Protein AF-T0XVW8-F1 (afdb_monomer_lite)

Foldseek 3Di:
DPDPPDDDDDDDDDPVVSVVPDDPPPDDDDDDDAADAQPDDPPDFWDKADWDPPDPFDKDKDWAADDDDDDPDPPDDDDPDSHDPVDHTDIWIATPPTRITTGGPNHDSDPVD

InterPro domains:
  IPR017985 DNA methylase, N-4 cytosine-specific, conserved site [PS00093] (31-36)
  IPR029063 S-adenosyl-L-methionine-dependent methyltransferase superfamily [G3DSA:3.40.50.150] (9-111)
  IPR029063 S-adenosyl-L-methionine-dependent methyltransferase superfamily [SSF53335] (7-43)

Structure (mmCIF, N/CA/C/O backbone):
data_AF-T0XVW8-F1
#
_entry.id   AF-T0XVW8-F1
#
loop_
_atom_site.group_PDB
_atom_site.id
_atom_site.type_symbol
_atom_site.label_atom_id
_atom_site.label_alt_id
_atom_site.label_comp_id
_atom_site.label_asym_id
_atom_site.label_entity_id
_atom_site.label_seq_id
_atom_site.pdbx_PDB_ins_code
_atom_site.Cartn_x
_atom_site.Cartn_y
_atom_site.Cartn_z
_atom_site.occupancy
_atom_site.B_iso_or_equiv
_atom_site.auth_seq_id
_atom_site.auth_comp_id
_atom_site.auth_asym_id
_atom_site.auth_atom_id
_atom_site.pdbx_PDB_model_num
ATOM 1 N N . MET A 1 1 ? -5.877 11.618 31.790 1.00 39.66 1 MET A N 1
ATOM 2 C CA . MET A 1 1 ? -5.474 10.295 32.314 1.00 39.66 1 MET A CA 1
ATOM 3 C C . MET A 1 1 ? -6.175 9.259 31.453 1.00 39.66 1 MET A C 1
ATOM 5 O O . MET A 1 1 ? -7.395 9.309 31.389 1.00 39.66 1 MET A O 1
ATOM 9 N N . ILE A 1 2 ? -5.441 8.427 30.712 1.00 42.06 2 ILE A N 1
ATOM 10 C CA . ILE A 1 2 ? -6.050 7.392 29.857 1.00 42.06 2 ILE A CA 1
ATOM 11 C C . ILE A 1 2 ? -6.655 6.317 30.788 1.00 42.06 2 ILE A C 1
ATOM 13 O O . ILE A 1 2 ? -5.951 5.895 31.713 1.00 42.06 2 ILE A O 1
ATOM 17 N N . PRO A 1 3 ? -7.933 5.916 30.634 1.00 46.53 3 PRO A N 1
ATOM 18 C CA . PRO A 1 3 ? -8.576 4.950 31.527 1.00 46.53 3 PRO A CA 1
ATOM 19 C C . PRO A 1 3 ? -7.863 3.590 31.513 1.00 46.53 3 PRO A C 1
ATOM 21 O O . PRO A 1 3 ? -7.480 3.091 30.459 1.00 46.53 3 PRO A O 1
ATOM 24 N N . ARG A 1 4 ? -7.698 2.977 32.692 1.00 55.66 4 ARG A N 1
ATOM 25 C CA . ARG A 1 4 ? -6.937 1.729 32.923 1.00 55.66 4 ARG A CA 1
ATOM 26 C C . ARG A 1 4 ? -7.701 0.432 32.594 1.00 55.66 4 ARG A C 1
ATOM 28 O O . ARG A 1 4 ? -7.267 -0.636 33.005 1.00 55.66 4 ARG A O 1
ATOM 35 N N . THR A 1 5 ? -8.829 0.516 31.895 1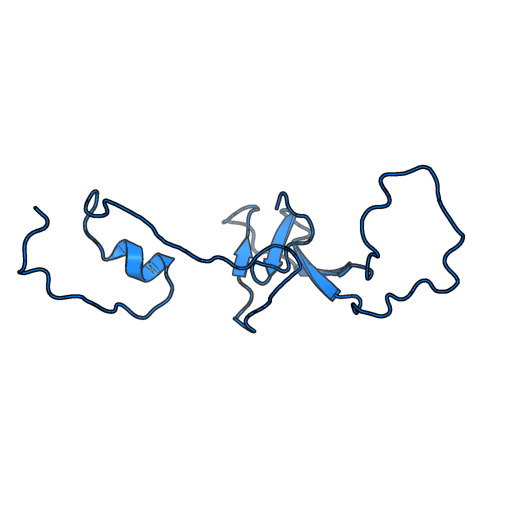.00 61.09 5 THR A N 1
ATOM 36 C CA . THR A 1 5 ? -9.750 -0.612 31.644 1.00 61.09 5 THR A CA 1
ATOM 37 C C . THR A 1 5 ? -10.065 -0.793 30.157 1.00 61.09 5 THR A C 1
ATOM 39 O O . THR A 1 5 ? -11.190 -1.128 29.802 1.00 61.09 5 THR A O 1
ATOM 42 N N . LEU A 1 6 ? -9.110 -0.504 29.271 1.00 58.84 6 LEU A N 1
ATOM 43 C CA . LEU A 1 6 ? -9.229 -0.879 27.862 1.00 58.84 6 LEU A CA 1
ATOM 44 C C . LEU A 1 6 ? -8.633 -2.276 27.700 1.00 58.84 6 LEU A C 1
ATOM 46 O O . LEU A 1 6 ? -7.418 -2.427 27.818 1.00 58.84 6 LEU A O 1
ATOM 50 N N . ASP A 1 7 ? -9.475 -3.276 27.447 1.00 75.25 7 ASP A N 1
ATOM 51 C CA . ASP A 1 7 ? -9.013 -4.596 27.025 1.00 75.25 7 ASP A CA 1
ATOM 52 C C . ASP A 1 7 ? -8.459 -4.474 25.594 1.00 75.25 7 ASP A C 1
ATOM 54 O O . ASP A 1 7 ? -9.215 -4.152 24.671 1.00 75.25 7 ASP A O 1
ATOM 58 N N . PRO A 1 8 ? -7.144 -4.660 25.374 1.00 83.44 8 PRO A N 1
ATOM 59 C CA . PRO A 1 8 ? -6.578 -4.574 24.038 1.00 83.44 8 PRO A CA 1
ATOM 60 C C . PRO A 1 8 ? -7.090 -5.740 23.186 1.00 83.44 8 PRO A C 1
ATOM 62 O O . PRO A 1 8 ? -6.978 -6.903 23.571 1.00 83.44 8 PRO A O 1
ATOM 65 N N . ALA A 1 9 ? -7.621 -5.426 22.007 1.00 85.88 9 ALA A N 1
ATOM 66 C CA . ALA A 1 9 ? -8.090 -6.414 21.043 1.00 85.88 9 ALA A CA 1
ATOM 67 C C . ALA A 1 9 ? -7.123 -6.520 19.856 1.00 85.88 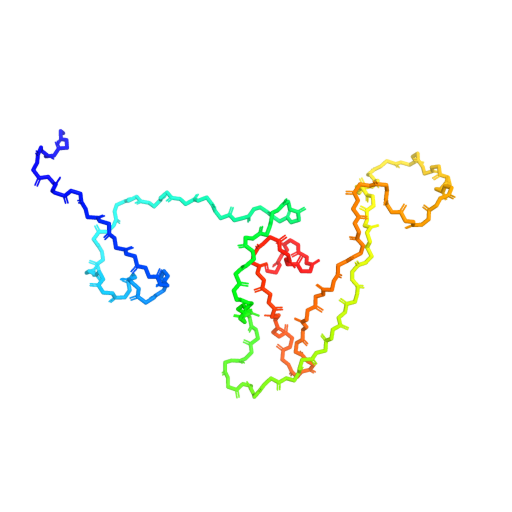9 ALA A C 1
ATOM 69 O O . ALA A 1 9 ? -6.615 -5.512 19.364 1.00 85.88 9 ALA A O 1
ATOM 70 N N . ILE A 1 10 ? -6.904 -7.746 19.372 1.00 91.00 10 ILE A N 1
ATOM 71 C CA . ILE A 1 10 ? -6.223 -8.012 18.100 1.00 91.00 10 ILE A CA 1
ATOM 72 C C . ILE A 1 10 ? -7.283 -8.480 17.112 1.00 91.00 10 ILE A C 1
ATOM 74 O O . ILE A 1 10 ? -7.872 -9.546 17.282 1.00 91.00 10 ILE A O 1
ATOM 78 N N . LEU A 1 11 ? -7.516 -7.681 16.075 1.00 91.94 11 LEU A N 1
ATOM 79 C CA . LEU A 1 11 ? -8.415 -8.024 14.982 1.00 91.94 11 LEU A CA 1
ATOM 80 C C . LEU A 1 11 ? -7.569 -8.405 13.764 1.00 91.94 11 LEU A C 1
ATOM 82 O O . LEU A 1 11 ? -6.894 -7.557 13.184 1.00 91.94 11 LEU A O 1
ATOM 86 N N . GLN A 1 12 ? -7.573 -9.687 13.400 1.00 93.88 12 GLN A N 1
ATOM 87 C CA . GLN A 1 12 ? -6.821 -10.202 12.256 1.00 93.88 12 GLN A CA 1
ATOM 88 C C . GLN A 1 12 ? -7.728 -10.308 11.026 1.00 93.88 12 GLN A C 1
ATOM 90 O O . GLN A 1 12 ? -8.766 -10.962 11.070 1.00 93.88 12 GLN A O 1
ATOM 95 N N . GLY A 1 13 ? -7.306 -9.725 9.905 1.00 92.19 13 GLY A N 1
ATOM 96 C CA . GLY A 1 13 ? -8.004 -9.838 8.626 1.00 92.19 13 GLY A CA 1
ATOM 97 C C . GLY A 1 13 ? -7.523 -8.807 7.611 1.00 92.19 13 GLY A C 1
ATOM 98 O O . GLY A 1 13 ? -6.590 -8.049 7.876 1.00 92.19 13 GLY A O 1
ATOM 99 N N . HIS A 1 14 ? -8.172 -8.770 6.445 1.00 90.56 14 HIS A N 1
ATOM 100 C CA . HIS A 1 14 ? -7.943 -7.704 5.474 1.00 90.56 14 HIS A CA 1
ATOM 101 C C . HIS A 1 14 ? -8.403 -6.370 6.071 1.00 90.56 14 HIS A C 1
ATOM 103 O O . HIS A 1 14 ? -9.555 -6.244 6.489 1.00 90.56 14 HIS A O 1
ATOM 109 N N . VAL A 1 15 ? -7.512 -5.375 6.110 1.00 90.88 15 VAL A N 1
ATOM 110 C CA . VAL A 1 15 ? -7.726 -4.141 6.884 1.00 90.88 15 VAL A CA 1
ATOM 111 C C . VAL A 1 15 ? -9.024 -3.422 6.509 1.00 90.88 15 VAL A C 1
ATOM 113 O O . VAL A 1 15 ? -9.758 -3.007 7.398 1.00 90.88 15 VAL A O 1
ATOM 116 N N . LEU A 1 16 ? -9.369 -3.356 5.217 1.00 91.12 16 LEU A N 1
ATOM 117 C CA . LEU A 1 16 ? -10.603 -2.701 4.764 1.00 91.12 16 LEU A CA 1
ATOM 118 C C . LEU A 1 16 ? -11.871 -3.402 5.267 1.00 91.12 16 LEU A C 1
ATOM 120 O O . LEU A 1 16 ? -12.858 -2.733 5.549 1.00 91.12 16 LEU A O 1
ATOM 124 N N . GLU A 1 17 ? -11.847 -4.727 5.414 1.00 94.94 17 GLU A N 1
ATOM 125 C CA . GLU A 1 17 ? -13.007 -5.476 5.905 1.00 94.94 17 GLU A CA 1
ATOM 126 C C . GLU A 1 17 ? -13.114 -5.392 7.425 1.00 94.94 17 GLU A C 1
ATOM 128 O O . GLU A 1 17 ? -14.196 -5.189 7.963 1.00 94.94 17 GLU A O 1
ATOM 133 N N . VAL A 1 18 ? -11.984 -5.474 8.131 1.00 95.19 18 VAL A N 1
ATOM 134 C CA . VAL A 1 18 ? -11.958 -5.368 9.595 1.00 95.19 18 VAL A CA 1
ATOM 135 C C . VAL A 1 18 ? -12.374 -3.970 10.049 1.00 95.19 18 VAL A C 1
ATOM 137 O O . VAL A 1 1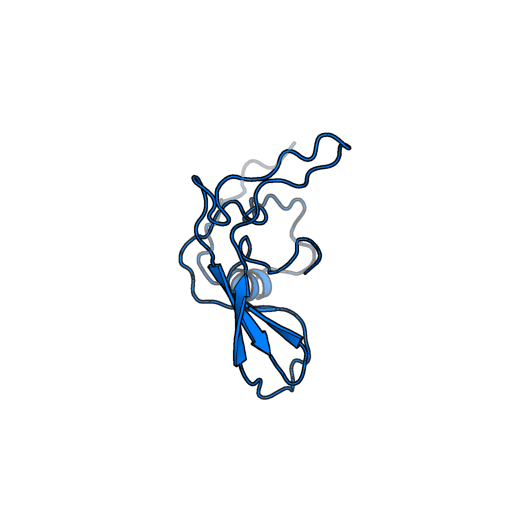8 ? -13.202 -3.849 10.950 1.00 95.19 18 VAL A O 1
ATOM 140 N N . LEU A 1 19 ? -11.863 -2.912 9.410 1.00 93.56 19 LEU A N 1
ATOM 141 C CA . LEU A 1 19 ? -12.212 -1.532 9.758 1.00 93.56 19 LEU A CA 1
ATOM 142 C C . LEU A 1 19 ? -13.712 -1.247 9.596 1.00 93.56 19 LEU A C 1
ATOM 144 O O . LEU A 1 19 ? -14.265 -0.519 10.412 1.00 93.56 19 LEU A O 1
ATOM 148 N N . ARG A 1 20 ? -14.390 -1.867 8.618 1.00 95.50 20 ARG A N 1
ATOM 149 C CA . ARG A 1 20 ? -15.852 -1.752 8.435 1.00 95.50 20 ARG A CA 1
ATOM 150 C C . ARG A 1 20 ? -16.671 -2.326 9.594 1.00 95.50 20 ARG A C 1
ATOM 152 O O . ARG A 1 20 ? -17.850 -2.015 9.706 1.00 95.50 20 ARG A O 1
ATOM 159 N N . THR A 1 21 ? -16.076 -3.178 10.429 1.00 93.69 21 THR A N 1
ATOM 160 C CA . THR A 1 21 ? -16.742 -3.738 11.618 1.00 93.69 21 THR A CA 1
ATOM 161 C C . THR A 1 21 ? -16.631 -2.839 12.848 1.00 93.69 21 THR A C 1
ATOM 163 O O . THR A 1 21 ? -17.323 -3.075 13.839 1.00 93.69 21 THR A O 1
ATOM 166 N N . LEU A 1 22 ? -15.759 -1.826 12.809 1.00 91.81 22 LEU A N 1
ATOM 167 C CA . LEU A 1 22 ? -15.576 -0.897 13.915 1.00 91.81 22 LEU A CA 1
ATOM 168 C C . LEU A 1 22 ? -16.668 0.183 13.897 1.00 91.81 22 LEU A C 1
ATOM 170 O O . LEU A 1 22 ? -17.098 0.588 12.816 1.00 91.81 22 LEU A O 1
ATOM 174 N N . PRO A 1 23 ? -17.109 0.679 15.068 1.00 91.38 23 PRO A N 1
ATOM 175 C CA . PRO A 1 23 ? -18.022 1.813 15.123 1.00 91.38 23 PRO A CA 1
ATOM 176 C C . PRO A 1 23 ? -17.419 3.058 14.465 1.00 91.38 23 PRO A C 1
ATOM 178 O O . PRO A 1 23 ? -16.215 3.307 14.550 1.00 91.38 23 PRO A O 1
ATOM 181 N N . GLU A 1 24 ? -18.270 3.872 13.848 1.00 93.00 24 GLU A N 1
ATOM 182 C CA . GLU A 1 24 ? -17.862 5.177 13.330 1.00 93.00 24 GLU A CA 1
ATOM 183 C C . GLU A 1 24 ? -17.332 6.076 14.462 1.00 93.00 24 GLU A C 1
ATOM 185 O O . GLU A 1 24 ? -17.705 5.924 15.626 1.00 93.00 24 GLU A O 1
ATOM 190 N N . GLU A 1 25 ? -16.421 6.994 14.121 1.00 93.81 25 GLU A N 1
ATOM 191 C CA . GLU A 1 25 ? -15.848 7.989 15.048 1.00 93.81 25 GLU A CA 1
ATOM 192 C C . GLU A 1 25 ? -15.182 7.406 16.319 1.00 93.81 25 GLU A C 1
ATOM 194 O O . GLU A 1 25 ? -14.956 8.117 17.297 1.00 93.81 25 GLU A O 1
ATOM 199 N N . SER A 1 26 ? -14.807 6.119 16.326 1.00 92.19 26 SER A N 1
ATOM 200 C CA . SER A 1 26 ? -14.245 5.456 17.515 1.00 92.19 26 SER A CA 1
ATOM 201 C C . SER A 1 26 ? -12.712 5.516 17.627 1.00 92.19 26 SER A C 1
ATOM 203 O O . SER A 1 26 ? -12.149 5.117 18.651 1.00 92.19 26 SER A O 1
ATOM 205 N N . VAL A 1 27 ? -12.007 5.970 16.583 1.00 91.44 27 VAL A N 1
ATOM 206 C CA . VAL A 1 27 ? -10.534 5.956 16.498 1.00 91.44 27 VAL A CA 1
ATOM 207 C C . VAL A 1 27 ? -9.962 7.353 16.736 1.00 91.44 27 VAL A C 1
ATOM 209 O O . VAL A 1 27 ? -10.221 8.277 15.976 1.00 91.44 27 VAL A O 1
ATOM 212 N N . HIS A 1 28 ? -9.123 7.494 17.765 1.00 94.50 28 HIS A N 1
ATOM 213 C CA . HIS A 1 28 ? -8.473 8.769 18.107 1.00 94.50 28 HIS A CA 1
ATOM 214 C C . HIS A 1 28 ? -7.102 8.958 17.443 1.00 94.50 28 HIS A C 1
ATOM 216 O O . HIS A 1 28 ? -6.653 10.083 17.243 1.00 94.50 28 HIS A O 1
ATOM 222 N N . CYS A 1 29 ? -6.395 7.863 17.165 1.00 94.12 29 CYS A N 1
ATOM 223 C CA . CYS A 1 29 ? -5.041 7.878 16.628 1.00 94.12 29 CYS A CA 1
ATOM 224 C C . CYS A 1 29 ? -4.836 6.648 15.748 1.00 94.12 29 CYS A C 1
ATOM 226 O O . CYS A 1 29 ? -5.222 5.542 16.130 1.00 94.12 29 CYS A O 1
ATOM 228 N N . VAL A 1 30 ? -4.207 6.850 14.593 1.00 93.62 30 VAL A N 1
ATOM 229 C CA . VAL A 1 30 ? -3.815 5.781 13.676 1.00 93.62 30 VAL A CA 1
ATOM 230 C C . VAL A 1 30 ? -2.297 5.746 13.620 1.00 93.62 30 VAL A C 1
ATOM 232 O O . VAL A 1 30 ? -1.655 6.746 13.307 1.00 93.62 30 VAL A O 1
ATOM 235 N N . VAL A 1 31 ? -1.726 4.579 13.905 1.00 94.38 31 VAL A N 1
ATOM 236 C CA . VAL A 1 31 ? -0.296 4.310 13.740 1.00 94.38 31 VAL A CA 1
ATOM 237 C C . VAL A 1 31 ? -0.169 3.177 12.738 1.00 94.38 31 VAL A C 1
ATOM 239 O O . VAL A 1 31 ? -0.688 2.087 12.961 1.00 94.38 31 VAL A O 1
ATOM 242 N N . THR A 1 32 ? 0.493 3.444 11.618 1.00 89.94 32 THR A N 1
ATOM 243 C CA . THR A 1 32 ? 0.701 2.470 10.546 1.00 89.94 32 THR A CA 1
ATOM 244 C C . THR A 1 32 ? 2.129 2.573 10.021 1.00 89.94 32 THR A C 1
ATOM 246 O O . THR A 1 32 ? 2.738 3.642 10.059 1.00 89.94 32 THR A O 1
ATOM 249 N N . SER A 1 33 ? 2.668 1.454 9.548 1.00 86.00 33 SER A N 1
ATOM 250 C CA . SER A 1 33 ? 3.977 1.362 8.899 1.00 86.00 33 SER A CA 1
ATOM 251 C C . SER A 1 33 ? 3.795 0.792 7.489 1.00 86.00 33 SER A C 1
ATOM 253 O O . SER A 1 33 ? 4.165 -0.363 7.250 1.00 86.00 33 SER A O 1
ATOM 255 N N . PRO A 1 34 ? 3.149 1.537 6.572 1.00 82.00 34 PRO A N 1
ATOM 256 C CA . PRO A 1 34 ? 2.962 1.059 5.212 1.00 82.00 34 PRO A CA 1
ATOM 257 C C . PRO A 1 34 ? 4.332 0.820 4.552 1.00 82.00 34 PRO A C 1
ATOM 259 O O . PRO A 1 34 ? 5.325 1.442 4.949 1.00 82.00 34 PRO A O 1
ATOM 262 N N . PRO A 1 35 ? 4.421 -0.087 3.566 1.00 82.75 35 PRO A N 1
ATOM 263 C CA . PRO A 1 35 ? 5.650 -0.275 2.806 1.00 82.75 35 PRO A CA 1
ATOM 264 C C . PRO A 1 35 ? 6.083 1.045 2.163 1.00 82.75 35 PRO A C 1
ATOM 266 O O . PRO A 1 35 ? 5.287 1.755 1.556 1.00 82.75 35 PRO A O 1
ATOM 269 N N . TYR A 1 36 ? 7.367 1.368 2.294 1.00 83.25 36 TYR A N 1
ATOM 270 C CA . TYR A 1 36 ? 7.955 2.504 1.595 1.00 83.25 36 TYR A CA 1
ATOM 271 C C . TYR A 1 36 ? 8.204 2.163 0.124 1.00 83.25 36 TYR A C 1
ATOM 273 O O . TYR A 1 36 ? 8.702 1.073 -0.190 1.00 83.25 36 TYR A O 1
ATOM 281 N N . TRP A 1 37 ? 7.937 3.137 -0.748 1.00 86.19 37 TRP A N 1
ATOM 282 C CA . TRP A 1 37 ? 8.117 3.025 -2.193 1.00 86.19 37 TRP A CA 1
ATOM 283 C C . TRP A 1 37 ? 9.511 2.512 -2.572 1.00 86.19 37 TRP A C 1
ATOM 285 O O . TRP A 1 37 ? 10.541 3.065 -2.177 1.00 86.19 37 TRP A O 1
ATOM 295 N N . GLY A 1 38 ? 9.551 1.430 -3.346 1.00 78.69 38 GLY A N 1
ATOM 296 C CA . GLY A 1 38 ? 10.767 0.849 -3.901 1.00 78.69 38 GLY A CA 1
ATOM 297 C C . GLY A 1 38 ? 11.743 0.264 -2.876 1.00 78.69 38 GLY A C 1
ATOM 298 O O . GLY A 1 38 ? 12.916 0.084 -3.229 1.00 78.69 38 GLY A O 1
ATOM 299 N N . LEU A 1 39 ? 11.315 0.004 -1.630 1.00 75.88 39 LEU A N 1
ATOM 300 C CA . LEU A 1 39 ? 12.172 -0.542 -0.567 1.00 75.88 39 LEU A CA 1
ATOM 301 C C . LEU A 1 39 ? 11.782 -1.946 -0.095 1.00 75.88 39 LEU A C 1
ATOM 303 O O . LEU A 1 39 ? 12.678 -2.724 0.236 1.00 75.88 39 LEU A O 1
ATOM 307 N N . ARG A 1 40 ? 10.486 -2.275 -0.014 1.00 74.19 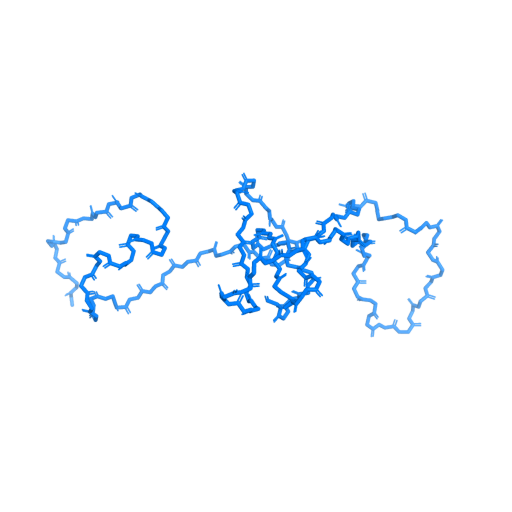40 ARG A N 1
ATOM 308 C CA . ARG A 1 40 ? 10.007 -3.567 0.510 1.00 74.19 40 ARG A CA 1
ATOM 309 C C . ARG A 1 40 ? 8.784 -4.074 -0.255 1.00 74.19 40 ARG A C 1
ATOM 311 O O . ARG A 1 40 ? 7.994 -3.285 -0.750 1.00 74.19 40 ARG A O 1
ATOM 318 N N . THR A 1 41 ? 8.660 -5.396 -0.287 1.00 77.00 41 THR A N 1
ATOM 319 C CA . THR A 1 41 ? 7.490 -6.185 -0.701 1.00 77.00 41 THR A CA 1
ATOM 320 C C . THR A 1 41 ? 7.319 -7.280 0.352 1.00 77.00 41 THR A C 1
ATOM 322 O O . THR A 1 41 ? 8.321 -7.745 0.910 1.00 77.00 41 THR A O 1
ATOM 325 N N . TYR A 1 42 ? 6.081 -7.631 0.688 1.00 83.56 42 TYR A N 1
ATOM 326 C CA . TYR A 1 42 ? 5.756 -8.625 1.713 1.00 83.56 42 TYR A CA 1
ATOM 327 C C . TYR A 1 42 ? 5.164 -9.908 1.116 1.00 83.56 42 TYR A C 1
ATOM 329 O O . TYR A 1 42 ? 4.639 -10.728 1.866 1.00 83.56 42 TYR A O 1
ATOM 337 N N . ASP A 1 43 ? 5.283 -10.094 -0.204 1.00 85.69 43 ASP A N 1
ATOM 338 C CA . ASP A 1 43 ? 4.816 -11.282 -0.935 1.00 85.69 43 ASP A CA 1
ATOM 339 C C . ASP A 1 43 ? 3.318 -11.561 -0.707 1.00 85.69 43 ASP A C 1
ATOM 341 O O . ASP A 1 43 ? 2.864 -12.692 -0.527 1.00 85.69 43 ASP A O 1
ATOM 345 N N . THR A 1 44 ? 2.531 -10.483 -0.656 1.00 86.88 44 THR A N 1
ATOM 346 C CA . THR A 1 44 ? 1.074 -10.562 -0.536 1.00 86.88 44 THR A CA 1
ATOM 347 C C . THR A 1 44 ? 0.406 -10.723 -1.903 1.00 86.88 44 THR A C 1
ATOM 349 O O . THR A 1 44 ? 1.007 -10.520 -2.959 1.00 86.88 44 THR A O 1
ATOM 352 N N . VAL A 1 45 ? -0.879 -11.096 -1.904 1.00 89.88 45 VAL A N 1
ATOM 353 C CA . VAL A 1 45 ? -1.665 -11.144 -3.144 1.00 89.88 45 VAL A CA 1
ATOM 354 C C . VAL A 1 45 ? -1.745 -9.728 -3.739 1.00 89.88 45 VAL A C 1
ATOM 356 O O . VAL A 1 45 ? -2.161 -8.815 -3.022 1.00 89.88 45 VAL A O 1
ATOM 359 N N . PRO A 1 46 ? -1.414 -9.522 -5.030 1.00 90.38 46 PRO A N 1
ATOM 360 C CA . PRO A 1 46 ? -1.522 -8.215 -5.675 1.00 90.38 46 PRO A CA 1
ATOM 361 C C . PRO A 1 46 ? -2.950 -7.666 -5.646 1.00 90.38 46 PRO A C 1
ATOM 363 O O . PRO A 1 46 ? -3.892 -8.358 -6.045 1.00 90.38 46 PRO A O 1
ATOM 366 N N . GLN A 1 47 ? -3.091 -6.410 -5.232 1.00 91.50 47 GLN A N 1
ATOM 367 C CA . GLN A 1 47 ? -4.363 -5.690 -5.180 1.00 91.50 47 GLN A CA 1
ATOM 368 C C . GLN A 1 47 ? -4.499 -4.745 -6.372 1.00 91.50 47 GLN A C 1
ATOM 370 O O . GLN A 1 47 ? -3.509 -4.434 -7.034 1.00 91.50 47 GLN A O 1
ATOM 375 N N . VAL A 1 48 ? -5.729 -4.326 -6.666 1.00 93.50 48 VAL A N 1
ATOM 376 C CA . VAL A 1 48 ? -6.020 -3.344 -7.716 1.00 93.50 48 VAL A CA 1
ATOM 377 C C . VAL A 1 48 ? -6.091 -1.952 -7.096 1.00 93.50 48 VAL A C 1
ATOM 379 O O . VAL A 1 48 ? -6.792 -1.750 -6.107 1.00 93.50 48 VAL A O 1
ATOM 382 N N . TRP A 1 49 ? -5.376 -1.008 -7.695 1.00 92.44 49 TRP A N 1
ATOM 383 C CA . TRP A 1 49 ? -5.230 0.367 -7.242 1.00 92.44 49 TRP A CA 1
ATOM 384 C C . TRP A 1 49 ? -5.645 1.325 -8.357 1.00 92.44 49 TRP A C 1
ATOM 386 O O . TRP A 1 49 ? -5.186 1.199 -9.496 1.00 92.44 49 TRP A O 1
ATOM 396 N N . GLY A 1 50 ? -6.495 2.294 -8.014 1.00 92.06 50 GLY A N 1
ATOM 397 C CA . GLY A 1 50 ? -6.983 3.309 -8.947 1.00 92.06 50 GLY A CA 1
ATOM 398 C C . GLY A 1 50 ? -7.810 2.752 -10.113 1.00 92.06 50 GLY A C 1
ATOM 399 O O . GLY A 1 50 ? -8.268 1.609 -10.101 1.00 92.06 50 GLY A O 1
ATOM 400 N N . GLY A 1 51 ? -7.992 3.593 -11.131 1.00 93.44 51 GLY A N 1
ATOM 401 C CA . GLY A 1 51 ? -8.814 3.303 -12.304 1.00 93.44 51 GLY A CA 1
ATOM 402 C C . GLY A 1 51 ? -10.316 3.240 -12.014 1.00 93.44 51 GLY A C 1
ATOM 403 O O . GLY A 1 51 ? -10.800 3.762 -11.012 1.00 93.44 51 GLY A O 1
ATOM 404 N N . ASP A 1 52 ? -11.052 2.633 -12.941 1.00 94.69 52 ASP A N 1
ATOM 405 C CA . ASP A 1 52 ? -12.510 2.508 -12.889 1.00 94.69 52 ASP A CA 1
ATOM 406 C C . ASP A 1 52 ? -12.920 1.191 -12.210 1.00 94.69 52 ASP A C 1
ATOM 408 O O . ASP A 1 52 ? -12.466 0.117 -12.615 1.00 94.69 52 ASP A O 1
ATOM 412 N N . SER A 1 53 ? -13.788 1.284 -11.197 1.00 92.88 53 SER A N 1
ATOM 413 C CA . SER A 1 53 ? -14.319 0.141 -10.448 1.00 92.88 53 SER A CA 1
ATOM 414 C C . SER A 1 53 ? -15.210 -0.779 -11.281 1.00 92.88 53 SER A C 1
ATOM 416 O O . SER A 1 53 ? -15.306 -1.962 -10.965 1.00 92.88 53 SER A O 1
ATOM 418 N N . ASP A 1 54 ? -15.842 -0.257 -12.336 1.00 95.94 54 ASP A N 1
ATOM 419 C CA . ASP A 1 54 ? -16.731 -1.023 -13.217 1.00 95.94 54 ASP A CA 1
ATOM 420 C C . ASP A 1 54 ? -15.990 -1.608 -14.433 1.00 95.94 54 ASP A C 1
ATOM 422 O O . ASP A 1 54 ? -16.566 -2.318 -15.265 1.00 95.94 54 ASP A O 1
ATOM 426 N N . CYS A 1 55 ? -14.685 -1.349 -14.553 1.00 95.62 55 CYS A N 1
ATOM 427 C CA . CYS A 1 55 ? -13.877 -1.894 -15.629 1.00 95.62 55 CYS A CA 1
ATOM 428 C C . CYS A 1 55 ? -13.651 -3.403 -15.420 1.00 95.62 55 CYS A C 1
ATOM 430 O O . CYS A 1 55 ? -13.156 -3.816 -14.374 1.00 95.62 55 CYS A O 1
ATOM 432 N N . PRO A 1 56 ? -13.862 -4.263 -16.438 1.00 95.50 56 PRO A N 1
ATOM 433 C CA . PRO A 1 56 ? -13.551 -5.696 -16.332 1.00 95.50 56 PRO A CA 1
ATOM 434 C C . PRO A 1 56 ? -12.043 -5.989 -16.210 1.00 95.50 56 PRO A C 1
ATOM 436 O O . PRO A 1 56 ? -11.643 -7.142 -16.066 1.00 95.50 56 PRO A O 1
ATOM 439 N N . HIS A 1 57 ? -11.222 -4.942 -16.315 1.00 95.44 57 HIS A N 1
ATOM 440 C CA . HIS A 1 57 ? -9.775 -4.932 -16.422 1.00 95.44 57 HIS A CA 1
ATOM 441 C C . HIS A 1 57 ? -9.204 -5.800 -17.560 1.00 95.44 57 HIS A C 1
ATOM 443 O O . HIS A 1 57 ? -9.804 -6.737 -18.084 1.00 95.44 57 HIS A O 1
ATOM 449 N N . SER A 1 58 ? -8.030 -5.416 -18.043 1.00 96.69 58 SER A N 1
ATOM 450 C CA . SER A 1 58 ? -7.238 -6.205 -18.985 1.00 96.69 58 SER A CA 1
ATOM 451 C C . SER A 1 58 ? -5.787 -5.862 -18.729 1.00 96.69 58 SER A C 1
ATOM 453 O O . SER A 1 58 ? -5.373 -4.731 -18.958 1.00 96.69 58 SER A O 1
ATOM 455 N N . TRP A 1 59 ? -5.061 -6.821 -18.179 1.00 95.75 59 TRP A N 1
ATOM 456 C CA . TRP A 1 59 ? -3.761 -6.600 -17.566 1.00 95.75 59 TRP A CA 1
ATOM 457 C C . TRP A 1 59 ? -2.631 -6.763 -18.577 1.00 95.75 59 TRP A C 1
ATOM 459 O O . TRP A 1 59 ? -2.566 -7.780 -19.265 1.00 95.75 59 TRP A O 1
ATOM 469 N N . GLU A 1 60 ? -1.721 -5.797 -18.612 1.00 94.00 60 GLU A N 1
ATOM 470 C CA . GLU A 1 60 ? -0.481 -5.863 -19.378 1.00 94.00 60 GLU A CA 1
ATOM 471 C C . GLU A 1 60 ? 0.716 -5.655 -18.448 1.00 94.00 60 GLU A C 1
ATOM 473 O O . GLU A 1 60 ? 0.699 -4.798 -17.561 1.00 94.00 60 GLU A O 1
ATOM 478 N N . ALA A 1 61 ? 1.744 -6.485 -18.624 1.00 90.69 61 ALA A N 1
ATOM 479 C CA . ALA A 1 61 ? 2.954 -6.420 -17.824 1.00 90.69 61 ALA A CA 1
ATOM 480 C C . ALA A 1 61 ? 3.958 -5.453 -18.459 1.00 90.69 61 ALA A C 1
ATOM 482 O O . ALA A 1 61 ? 4.369 -5.620 -19.605 1.00 90.69 61 ALA A O 1
ATOM 483 N N . VAL A 1 62 ? 4.416 -4.487 -17.674 1.00 82.75 62 VAL A N 1
ATOM 484 C CA . VAL A 1 62 ? 5.482 -3.554 -18.025 1.00 82.75 62 VAL A CA 1
ATOM 485 C C . VAL A 1 62 ? 6.728 -3.922 -17.231 1.00 82.75 62 VAL A C 1
ATOM 487 O O . VAL A 1 62 ? 6.680 -4.102 -16.014 1.00 82.75 62 VAL A O 1
ATOM 490 N N . THR A 1 63 ? 7.868 -4.032 -17.911 1.00 82.88 63 THR A N 1
ATOM 491 C CA . THR A 1 63 ? 9.158 -4.195 -17.232 1.00 82.88 63 THR A CA 1
ATOM 492 C C . THR A 1 63 ? 9.701 -2.829 -16.851 1.00 82.88 63 THR A C 1
ATOM 494 O O . THR A 1 63 ? 9.989 -1.999 -17.710 1.00 82.88 63 THR A O 1
ATOM 497 N N . ILE A 1 64 ? 9.863 -2.608 -15.554 1.00 77.25 64 ILE A N 1
ATOM 498 C CA . ILE A 1 64 ? 10.487 -1.416 -15.000 1.00 77.25 64 ILE A CA 1
ATOM 499 C C . ILE A 1 64 ? 11.990 -1.703 -14.893 1.00 77.25 64 ILE A C 1
ATOM 501 O O . ILE A 1 64 ? 12.388 -2.614 -14.153 1.00 77.25 64 ILE A O 1
ATOM 505 N N . PRO A 1 65 ? 12.835 -0.965 -15.635 1.00 71.94 65 PRO A N 1
ATOM 506 C CA . PRO A 1 65 ? 14.274 -1.159 -15.587 1.00 71.94 65 PRO A CA 1
ATOM 507 C C . PRO A 1 65 ? 14.807 -0.829 -14.192 1.00 71.94 65 PRO A C 1
ATOM 509 O O . PRO A 1 65 ? 14.280 0.026 -13.476 1.00 71.94 65 PRO A O 1
ATOM 512 N N . SER A 1 66 ? 15.882 -1.504 -13.798 1.00 68.81 66 SER A N 1
ATOM 513 C CA . SER A 1 66 ? 16.582 -1.184 -12.560 1.00 68.81 66 SER A CA 1
ATOM 514 C C . SER A 1 66 ? 17.241 0.193 -12.690 1.00 68.81 66 SER A C 1
ATOM 516 O O . SER A 1 66 ? 18.251 0.331 -13.376 1.00 68.81 66 SER A O 1
ATOM 518 N N . GLY A 1 67 ? 16.669 1.214 -12.056 1.00 60.84 67 GLY A N 1
ATOM 519 C CA . GLY A 1 67 ? 17.276 2.541 -11.998 1.00 60.84 67 GLY A CA 1
ATOM 520 C C . GLY A 1 67 ? 18.398 2.596 -10.963 1.00 60.84 67 GLY A C 1
ATOM 521 O O . GLY A 1 67 ? 18.226 2.150 -9.826 1.00 60.84 67 GLY A O 1
ATOM 522 N N . ASN A 1 68 ? 19.533 3.185 -11.337 1.00 54.00 68 ASN A N 1
ATOM 523 C CA . ASN A 1 68 ? 20.431 3.795 -10.357 1.00 54.00 68 ASN A CA 1
ATOM 524 C C . ASN A 1 68 ? 19.764 5.097 -9.862 1.00 54.00 68 ASN A C 1
ATOM 526 O O . ASN A 1 68 ? 18.930 5.656 -10.574 1.00 54.00 68 ASN A O 1
ATOM 530 N N . GLY A 1 69 ? 20.053 5.545 -8.634 1.00 54.12 69 GLY A N 1
ATOM 531 C CA . GLY A 1 69 ? 19.390 6.716 -8.034 1.00 54.12 69 GLY A CA 1
ATOM 532 C C . GLY A 1 69 ? 19.372 7.946 -8.956 1.00 54.12 69 GLY A C 1
ATOM 533 O O . GLY A 1 69 ? 20.251 8.096 -9.804 1.00 54.12 69 GLY A O 1
ATOM 534 N N . GLN A 1 70 ? 18.368 8.819 -8.799 1.00 54.47 70 GLN A N 1
ATOM 535 C CA . GLN A 1 70 ? 18.254 10.045 -9.597 1.00 54.47 70 GLN A CA 1
ATOM 536 C C . GLN A 1 70 ? 19.551 10.863 -9.511 1.00 54.47 70 GLN A C 1
ATOM 538 O O . GLN A 1 70 ? 19.946 11.326 -8.441 1.00 54.47 70 GLN A O 1
ATOM 543 N N . VAL A 1 71 ? 20.210 11.047 -10.652 1.00 53.66 71 VAL A N 1
ATOM 544 C CA . VAL A 1 71 ? 21.345 11.960 -10.799 1.00 53.66 71 VAL A CA 1
ATOM 545 C C . VAL A 1 71 ? 20.797 13.384 -10.848 1.00 53.66 71 VAL A C 1
ATOM 547 O O . VAL A 1 71 ? 20.281 13.830 -11.866 1.00 53.66 71 VAL A O 1
ATOM 550 N N . THR A 1 72 ? 20.876 14.096 -9.726 1.00 53.44 72 THR A N 1
ATOM 551 C CA . THR A 1 72 ? 20.432 15.496 -9.593 1.00 53.44 72 THR A CA 1
ATOM 552 C C . THR A 1 72 ? 21.520 16.515 -9.950 1.00 53.44 72 THR A C 1
ATOM 554 O O . THR A 1 72 ? 21.276 17.719 -9.910 1.00 53.44 72 THR A O 1
ATOM 557 N N . HIS A 1 73 ? 22.724 16.060 -10.312 1.00 56.50 73 HIS A N 1
ATOM 558 C CA . HIS A 1 73 ? 23.877 16.915 -10.591 1.00 56.50 73 HIS A CA 1
ATOM 559 C C . HIS A 1 73 ? 24.510 16.610 -11.953 1.00 56.50 73 HIS A C 1
ATOM 561 O O . HIS A 1 73 ? 24.540 15.465 -12.392 1.00 56.50 73 HIS A O 1
ATOM 567 N N . SER A 1 74 ? 25.095 17.639 -12.579 1.00 57.84 74 SER A N 1
ATOM 568 C CA . SER A 1 74 ? 25.726 17.616 -13.913 1.00 57.84 74 SER A CA 1
ATOM 569 C C . SER A 1 74 ? 26.942 16.688 -14.068 1.00 57.84 74 SER A C 1
ATOM 571 O O . SER A 1 74 ? 27.560 16.662 -15.129 1.00 57.84 74 SER A O 1
ATOM 573 N N . MET A 1 75 ? 27.308 15.933 -13.031 1.00 50.41 75 MET A N 1
ATOM 574 C CA . MET A 1 75 ? 28.366 14.922 -13.075 1.00 50.41 75 MET A CA 1
ATOM 575 C C . MET A 1 75 ? 27.783 13.612 -13.621 1.00 50.41 75 MET A C 1
ATOM 577 O O . MET A 1 75 ? 27.582 12.647 -12.886 1.00 50.41 75 MET A O 1
ATOM 581 N N . VAL A 1 76 ? 27.468 13.593 -14.916 1.00 55.78 76 VAL A N 1
ATOM 582 C CA . VAL A 1 76 ? 27.031 12.381 -15.618 1.00 55.78 76 VAL A CA 1
ATOM 583 C C . VAL A 1 76 ? 28.278 11.683 -16.153 1.00 55.78 76 VAL A C 1
ATOM 585 O O . VAL A 1 76 ? 28.818 12.065 -17.187 1.00 55.78 76 VAL A O 1
ATOM 588 N N . ALA A 1 77 ? 28.774 10.688 -15.420 1.00 57.88 77 ALA A N 1
ATOM 589 C CA . ALA A 1 77 ? 29.758 9.753 -15.955 1.00 57.88 77 ALA A CA 1
ATOM 590 C C . ALA A 1 77 ? 29.034 8.665 -16.764 1.00 57.88 77 ALA A C 1
ATOM 592 O O . ALA A 1 77 ? 27.965 8.200 -16.356 1.00 57.88 77 ALA A O 1
ATOM 593 N N . GLU A 1 78 ? 29.613 8.243 -17.892 1.00 59.47 78 GLU A N 1
ATOM 594 C CA . GLU A 1 78 ? 29.099 7.098 -18.644 1.00 59.47 78 GLU A CA 1
ATOM 595 C C . GLU A 1 78 ? 29.045 5.863 -17.741 1.00 59.47 78 GLU A C 1
ATOM 597 O O . GLU A 1 78 ? 30.018 5.487 -17.082 1.00 59.47 78 GLU A O 1
ATOM 602 N N . THR A 1 79 ? 27.871 5.242 -17.677 1.00 58.56 79 THR A N 1
ATOM 603 C CA . THR A 1 79 ? 27.674 4.040 -16.872 1.00 58.56 79 THR A CA 1
ATOM 604 C C . THR A 1 79 ? 28.192 2.842 -17.667 1.00 58.56 79 THR A C 1
ATOM 606 O O . THR A 1 79 ? 27.691 2.557 -18.749 1.00 58.56 79 THR A O 1
ATOM 609 N N . LEU A 1 80 ? 29.183 2.122 -17.130 1.00 62.78 80 LEU A N 1
ATOM 610 C CA . LEU A 1 80 ? 29.811 0.957 -17.784 1.00 62.78 80 LEU A CA 1
ATOM 611 C C . LEU A 1 80 ? 28.863 -0.248 -17.968 1.00 62.78 80 LEU A C 1
ATOM 613 O O . LEU A 1 80 ? 29.233 -1.229 -18.610 1.00 62.78 80 LEU A O 1
ATOM 617 N N . ASN A 1 81 ? 27.667 -0.210 -17.373 1.00 60.00 81 ASN A N 1
ATOM 618 C CA . ASN A 1 81 ? 26.650 -1.252 -17.466 1.00 60.00 81 ASN A CA 1
ATOM 619 C C . ASN A 1 81 ? 25.247 -0.641 -17.297 1.00 60.00 81 ASN A C 1
ATOM 621 O O . ASN A 1 81 ? 25.044 0.234 -16.456 1.00 60.00 81 ASN A O 1
ATOM 625 N N . THR A 1 82 ? 24.277 -1.125 -18.071 1.00 59.91 82 THR A N 1
ATOM 626 C CA . THR A 1 82 ? 22.857 -0.757 -17.967 1.00 59.91 82 THR A CA 1
ATOM 627 C C . THR A 1 82 ? 22.121 -1.508 -16.852 1.00 59.91 82 THR A C 1
ATOM 629 O O . THR A 1 82 ? 21.017 -1.121 -16.481 1.00 59.91 82 THR A O 1
ATOM 632 N N . ALA A 1 83 ? 22.704 -2.585 -16.318 1.00 60.91 83 ALA A N 1
ATOM 633 C CA . ALA A 1 83 ? 22.159 -3.337 -15.193 1.00 60.91 83 ALA A CA 1
ATOM 634 C C . ALA A 1 83 ? 22.622 -2.747 -13.853 1.00 60.91 83 ALA A C 1
ATOM 636 O O . ALA A 1 83 ? 23.805 -2.454 -13.661 1.00 60.91 83 ALA A O 1
ATOM 637 N N . SER A 1 84 ? 21.697 -2.606 -12.901 1.00 67.00 84 SER A N 1
ATOM 638 C CA . SER A 1 84 ? 22.046 -2.184 -11.545 1.00 67.00 84 SER A CA 1
ATOM 639 C C . SER A 1 84 ? 22.715 -3.328 -10.778 1.00 67.00 84 SER A C 1
ATOM 641 O O . SER A 1 84 ? 22.264 -4.471 -10.817 1.00 67.00 84 SER A O 1
ATOM 643 N N . ALA A 1 85 ? 23.785 -3.021 -10.041 1.00 69.06 85 ALA A N 1
ATOM 644 C CA . ALA A 1 85 ? 24.490 -4.002 -9.212 1.00 69.06 85 ALA A CA 1
ATOM 645 C C . ALA A 1 85 ? 23.708 -4.400 -7.945 1.00 69.06 85 ALA A C 1
ATOM 647 O O . ALA A 1 85 ? 24.021 -5.409 -7.319 1.00 69.06 85 ALA A O 1
ATOM 648 N N . THR A 1 86 ? 22.714 -3.600 -7.545 1.00 67.00 86 THR A N 1
ATOM 649 C CA . THR A 1 86 ? 21.974 -3.776 -6.283 1.00 67.00 86 THR A CA 1
ATOM 650 C C . THR A 1 86 ? 20.485 -4.038 -6.480 1.00 67.00 86 THR A C 1
ATOM 652 O O . THR A 1 86 ? 19.804 -4.401 -5.523 1.00 67.00 86 THR A O 1
ATOM 655 N N . ARG A 1 87 ? 19.955 -3.857 -7.696 1.00 70.31 87 ARG A N 1
ATOM 656 C CA . ARG A 1 87 ? 18.527 -4.010 -7.999 1.00 70.31 87 ARG A CA 1
ATOM 657 C C . ARG A 1 87 ? 18.328 -4.753 -9.313 1.00 70.31 87 ARG A C 1
ATOM 659 O O . ARG A 1 87 ? 18.982 -4.459 -10.304 1.00 70.31 87 ARG A O 1
ATOM 666 N N . SER A 1 88 ? 17.380 -5.680 -9.335 1.00 74.31 88 SER A N 1
ATOM 667 C CA . SER A 1 88 ? 16.939 -6.316 -10.581 1.00 74.31 88 SER A CA 1
ATOM 668 C C . SER A 1 88 ? 15.801 -5.512 -11.222 1.00 74.31 88 SER A C 1
ATOM 670 O O . SER A 1 88 ? 15.063 -4.836 -10.496 1.00 74.31 88 SER A O 1
ATOM 672 N N . PRO A 1 89 ? 15.634 -5.564 -12.559 1.00 77.50 89 PRO A N 1
ATOM 673 C CA . PRO A 1 89 ? 14.412 -5.107 -13.210 1.00 77.50 89 PRO A CA 1
ATOM 674 C C . PRO A 1 89 ? 13.199 -5.798 -12.591 1.00 77.50 89 PRO A C 1
ATOM 676 O O . PRO A 1 89 ? 13.268 -6.972 -12.223 1.00 77.50 89 PRO A O 1
ATOM 679 N N . ARG A 1 90 ? 12.091 -5.073 -12.476 1.00 80.19 90 ARG A N 1
ATOM 680 C CA . ARG A 1 90 ? 10.864 -5.579 -11.853 1.00 80.19 90 ARG A CA 1
ATOM 681 C C . ARG A 1 90 ? 9.708 -5.492 -12.832 1.00 80.19 90 ARG A C 1
ATOM 683 O O . ARG A 1 90 ? 9.615 -4.528 -13.584 1.00 80.19 90 ARG A O 1
ATOM 690 N N . SER A 1 91 ? 8.824 -6.479 -12.824 1.00 84.38 91 SER A N 1
ATOM 691 C CA . SER A 1 91 ? 7.566 -6.385 -13.555 1.00 84.38 91 SER A CA 1
ATOM 692 C C . SER A 1 91 ? 6.549 -5.590 -12.737 1.00 84.38 91 SER A C 1
ATOM 694 O O . SER A 1 91 ? 6.482 -5.690 -11.513 1.00 84.38 91 SER A O 1
ATOM 696 N N . SER A 1 92 ? 5.758 -4.782 -13.425 1.00 88.25 92 SER A N 1
ATOM 697 C CA . SER A 1 92 ? 4.550 -4.151 -12.908 1.00 88.25 92 SER A CA 1
ATOM 698 C C . SER A 1 92 ? 3.408 -4.438 -13.871 1.00 88.25 92 SER A C 1
ATOM 700 O O . SER A 1 92 ? 3.658 -4.733 -15.034 1.00 88.25 92 SER A O 1
ATOM 702 N N . THR A 1 93 ? 2.166 -4.398 -13.403 1.00 94.31 93 THR A N 1
ATOM 703 C CA . THR A 1 93 ? 1.004 -4.747 -14.224 1.00 94.31 93 THR A CA 1
ATOM 704 C C . THR A 1 93 ? -0.012 -3.620 -14.193 1.00 94.31 93 THR A C 1
ATOM 706 O O . THR A 1 93 ? -0.481 -3.256 -13.119 1.00 94.31 93 THR A O 1
ATOM 709 N N . THR A 1 94 ? -0.376 -3.079 -15.351 1.00 94.44 94 THR A N 1
ATOM 710 C CA . THR A 1 94 ? -1.386 -2.018 -15.473 1.00 94.44 94 THR A CA 1
ATOM 711 C C . THR A 1 94 ? -2.514 -2.444 -16.402 1.00 94.44 94 THR A C 1
ATOM 713 O O . THR A 1 94 ? -2.377 -3.348 -17.228 1.00 94.44 94 THR A O 1
ATOM 716 N N . CYS A 1 95 ? -3.685 -1.850 -16.212 1.00 95.50 95 CYS A N 1
ATOM 717 C CA . CYS A 1 95 ? -4.862 -2.112 -17.013 1.00 95.50 95 CYS A CA 1
ATOM 718 C C . CYS A 1 95 ? -4.842 -1.237 -18.266 1.00 95.50 95 CYS A C 1
ATOM 720 O O . CYS A 1 95 ? -4.928 -0.021 -18.159 1.00 95.50 95 CYS A O 1
ATOM 722 N N . VAL A 1 96 ? -4.869 -1.843 -19.452 1.00 95.56 96 V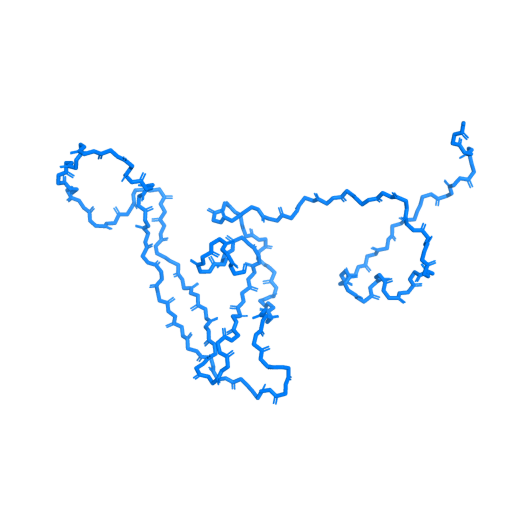AL A N 1
ATOM 723 C CA . VAL A 1 96 ? -4.864 -1.106 -20.736 1.00 95.56 96 VAL A CA 1
ATOM 724 C C . VAL A 1 96 ? -6.162 -0.340 -21.030 1.00 95.56 96 VAL A C 1
ATOM 726 O O . VAL A 1 96 ? -6.247 0.383 -22.016 1.00 95.56 96 VAL A O 1
ATOM 729 N N . LYS A 1 97 ? -7.214 -0.552 -20.228 1.00 96.12 97 LYS A N 1
ATOM 730 C CA . LYS A 1 97 ? -8.548 0.041 -20.437 1.00 96.12 97 LYS A CA 1
ATOM 731 C C . LYS A 1 97 ? -8.835 1.236 -19.530 1.00 96.12 97 LYS A C 1
ATOM 733 O O . LYS A 1 97 ? -9.643 2.076 -19.899 1.00 96.12 97 LYS A O 1
ATOM 738 N N . CYS A 1 98 ? -8.267 1.253 -18.325 1.00 95.31 98 CYS A N 1
ATOM 739 C CA . CYS A 1 98 ? -8.616 2.229 -17.285 1.00 95.31 98 CYS A CA 1
ATOM 740 C C . CYS A 1 98 ? -7.425 2.650 -16.418 1.00 95.31 98 CYS A C 1
ATOM 742 O O . CYS A 1 98 ? -7.633 3.208 -15.345 1.00 95.31 98 CYS A O 1
ATOM 744 N N . ASP A 1 99 ? -6.207 2.277 -16.815 1.00 92.81 99 ASP A N 1
ATOM 745 C CA . ASP A 1 99 ? -4.945 2.623 -16.151 1.00 92.81 99 ASP A CA 1
ATOM 746 C C . ASP A 1 99 ? -4.813 2.183 -14.682 1.00 92.81 99 ASP A C 1
ATOM 748 O O . ASP A 1 99 ? -3.846 2.533 -14.011 1.00 92.81 99 ASP A O 1
ATOM 752 N N . ALA A 1 100 ? -5.736 1.346 -14.189 1.00 95.12 100 ALA A N 1
ATOM 753 C CA . ALA A 1 100 ? -5.625 0.719 -12.876 1.00 95.12 100 ALA A CA 1
ATOM 754 C C . ALA A 1 100 ? -4.319 -0.072 -12.784 1.00 95.12 100 ALA A C 1
ATOM 756 O O . ALA A 1 100 ? -3.934 -0.766 -13.726 1.00 95.12 100 ALA A O 1
ATOM 757 N N . TRP A 1 101 ? -3.663 -0.029 -11.636 1.00 94.94 101 TRP A N 1
ATOM 758 C CA . TRP A 1 101 ? -2.455 -0.800 -11.386 1.00 94.94 101 TRP A CA 1
ATOM 759 C C . TRP A 1 101 ? -2.769 -2.016 -10.524 1.00 94.94 101 TRP A C 1
ATOM 761 O O . TRP A 1 101 ? -3.550 -1.937 -9.581 1.00 94.94 101 TRP A O 1
ATOM 771 N N . LYS A 1 102 ? -2.158 -3.156 -10.844 1.00 94.75 102 LYS A N 1
ATOM 772 C CA . LYS A 1 102 ? -2.264 -4.380 -10.057 1.00 94.75 102 LYS A CA 1
ATOM 773 C C . LYS A 1 102 ? -0.908 -4.740 -9.467 1.00 94.75 102 LYS A C 1
ATOM 775 O O . LYS A 1 102 ? 0.006 -5.137 -10.192 1.00 94.75 102 LYS A O 1
ATOM 780 N N . GLY A 1 103 ? -0.796 -4.639 -8.148 1.00 92.12 103 GLY A N 1
ATOM 781 C CA . GLY A 1 103 ? 0.457 -4.860 -7.438 1.00 92.12 103 GLY A CA 1
ATOM 782 C C . GLY A 1 103 ? 0.336 -4.746 -5.923 1.00 92.12 103 GLY A C 1
ATOM 783 O O . GLY A 1 103 ? -0.758 -4.656 -5.362 1.00 92.12 103 GLY A O 1
ATOM 784 N N . GLU A 1 104 ? 1.486 -4.792 -5.264 1.00 90.94 104 GLU A N 1
ATOM 785 C CA . GLU A 1 104 ? 1.627 -4.613 -3.821 1.00 90.94 104 GLU A CA 1
ATOM 786 C C . GLU A 1 104 ? 2.270 -3.255 -3.537 1.00 90.94 104 GLU A C 1
ATOM 788 O O . GLU A 1 104 ? 3.232 -2.883 -4.214 1.00 90.94 104 GLU A O 1
ATOM 793 N N . LEU A 1 105 ? 1.765 -2.538 -2.527 1.00 87.12 105 LEU A N 1
ATOM 794 C CA . LEU A 1 105 ? 2.368 -1.280 -2.086 1.00 87.12 105 LEU A CA 1
ATOM 795 C C . LEU A 1 105 ? 3.865 -1.461 -1.776 1.00 87.12 105 LEU A C 1
ATOM 797 O O . LEU A 1 105 ? 4.294 -2.485 -1.245 1.00 87.12 105 LEU A O 1
ATOM 801 N N . GLY A 1 106 ? 4.667 -0.459 -2.109 1.00 88.12 106 GLY A N 1
ATOM 802 C CA . GLY A 1 106 ? 6.124 -0.535 -2.184 1.00 88.12 106 GLY A CA 1
ATOM 803 C C . GLY A 1 106 ? 6.652 -0.914 -3.574 1.00 88.12 106 GLY A C 1
ATOM 804 O O . GLY A 1 106 ? 7.827 -0.675 -3.863 1.00 88.12 106 GLY A O 1
ATOM 805 N N . LEU A 1 107 ? 5.817 -1.480 -4.452 1.00 87.56 107 LEU A N 1
ATOM 806 C CA . LEU A 1 107 ? 6.145 -1.803 -5.845 1.00 87.56 107 LEU A CA 1
ATOM 807 C C . LEU A 1 107 ? 5.350 -0.953 -6.846 1.00 87.56 107 LEU A C 1
ATOM 809 O O . LEU A 1 107 ? 5.212 -1.329 -8.014 1.00 87.56 107 LEU A O 1
ATOM 813 N N . GLU A 1 108 ? 4.856 0.204 -6.435 1.00 88.50 108 GLU A N 1
ATOM 814 C CA . GLU A 1 108 ? 4.165 1.142 -7.313 1.00 88.50 108 GLU A CA 1
ATOM 815 C C . GLU A 1 108 ? 5.095 1.556 -8.471 1.00 88.50 108 GLU A C 1
ATOM 817 O O . GLU A 1 108 ? 6.281 1.806 -8.237 1.00 88.50 108 GLU A O 1
ATOM 822 N N . PRO A 1 109 ? 4.635 1.614 -9.735 1.00 85.06 109 PRO A N 1
ATOM 823 C CA . PRO A 1 109 ? 5.408 2.106 -10.876 1.00 85.06 109 PRO A CA 1
ATOM 824 C C . PRO A 1 109 ? 6.123 3.436 -10.622 1.00 85.06 109 PRO A C 1
ATOM 826 O O . PRO A 1 109 ? 7.296 3.579 -10.972 1.00 85.06 109 PRO A O 1
ATOM 829 N N . THR A 1 110 ? 5.425 4.367 -9.975 1.00 83.50 110 THR A N 1
ATOM 830 C CA . THR A 1 110 ? 5.885 5.712 -9.624 1.00 83.50 110 THR A CA 1
ATOM 831 C C . THR A 1 110 ? 5.497 6.024 -8.173 1.00 83.50 110 THR A C 1
ATOM 833 O O . THR A 1 110 ? 4.566 5.401 -7.667 1.00 83.50 110 THR A O 1
ATOM 836 N N . PRO A 1 111 ? 6.189 6.948 -7.482 1.00 83.31 111 PRO A N 1
ATOM 837 C CA . PRO A 1 111 ? 5.837 7.336 -6.111 1.00 83.31 111 PRO A CA 1
ATOM 838 C C . PRO A 1 111 ? 4.473 8.024 -5.965 1.00 83.31 111 PRO A C 1
ATOM 840 O O . PRO A 1 111 ? 3.940 8.082 -4.863 1.00 83.31 111 PRO A O 1
ATOM 843 N N . GLU A 1 112 ? 3.952 8.611 -7.044 1.00 83.19 112 GLU A N 1
ATOM 844 C CA . GLU A 1 112 ? 2.695 9.372 -7.058 1.00 83.19 112 GLU A CA 1
ATOM 845 C C . GLU A 1 112 ? 1.449 8.500 -7.245 1.00 83.19 112 GLU A C 1
ATOM 847 O O . GLU A 1 112 ? 0.335 9.022 -7.171 1.00 83.19 112 GLU A O 1
ATOM 852 N N . LEU A 1 113 ? 1.643 7.217 -7.558 1.00 75.19 113 LEU A N 1
ATOM 853 C CA . LEU A 1 113 ? 0.562 6.267 -7.783 1.00 75.19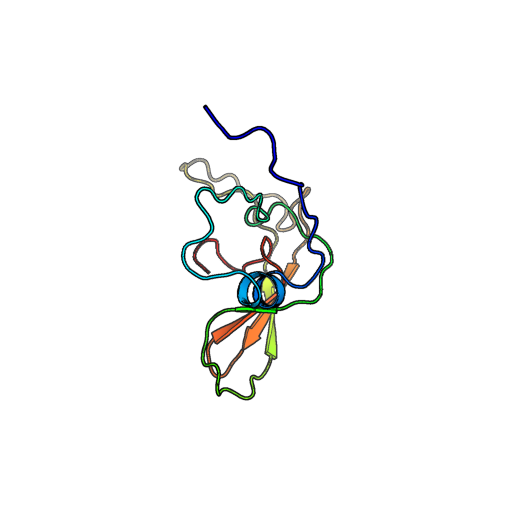 113 LEU A CA 1
ATOM 854 C C . LEU A 1 113 ? -0.014 5.743 -6.462 1.00 75.19 113 LEU A C 1
ATOM 856 O O . LEU A 1 113 ? 0.785 5.491 -5.534 1.00 75.19 113 LEU A O 1
#

Sequence (113 aa):
MIPRTLDPAILQGHVLEVLRTLPEESVHCVVTSPPYWGLRTYDTVPQVWGGDSDCPHSWEAVTIPSGNGQVTHSMVAETLNTASATRSPRSSTTCVKCDAWKGELGLEPTPEL

pLDDT: mean 81.25, std 15.04, range [39.66, 96.69]

Secondary structure (DSSP, 8-state):
---S--------S-HHHHHTTSPTT--S-----PPPTTT----PPPEEESS-TT----EEEEEEP-PPPP--SS--PPPS-SS-SS---EEEEEETTT--EEE-TT--SSTT-

Radius of gyration: 20.13 Å; chains: 1; bounding box: 48×29×54 Å

Organism: NCBI:txid410659